Protein AF-A0A915KHL0-F1 (afdb_monomer)

Solvent-accessible surface area (backbone atoms only — not comparable to full-atom values): 5608 Å² total; per-residue (Å²): 132,88,74,63,88,82,61,94,74,82,87,71,82,91,56,61,54,31,53,67,53,43,53,47,39,39,74,76,74,50,72,82,80,70,43,81,45,86,89,71,55,69,70,58,52,50,55,49,39,47,51,42,23,72,75,71,64,45,81,72,39,37,72,71,50,46,54,51,51,52,52,47,36,62,74,37,27,48,58,33,54,58,57,34,43,78,68,74,29,56,46,113

Sequence (92 aa):
MVKSKDAKGFLIDGYPRDVVQGQKFEAEIWECSLVVYFDVSDATMTKRLLGRAITSGRIDDNEETIKKRLVTFHSQTKPVVDYYDQKKKLVT

InterPro domains:
  IPR000850 Adenylate kinase/UMP-CMP kinase [PR00094] (10-26)
  IPR000850 Adenylate kinase/UMP-CMP kinase [PR00094] (58-73)
  IPR000850 Adenylate kinase/UMP-CMP kinase [PR00094] (75-89)
  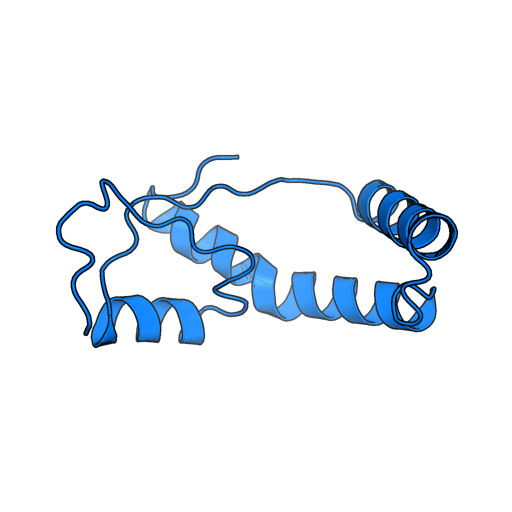IPR000850 Adenylate kinase/UMP-CMP kinase [PTHR23359] (6-89)
  IPR000850 Adenylate kinase/UMP-CMP kinase [cd01428] (1-92)
  IPR027417 P-loop containing nucleoside triphosphate hydrolase [G3DSA:3.40.50.300] (1-92)
  IPR027417 P-loop containing nucleoside triphosphate hydrolase [SSF52540] (6-89)
  IPR033690 Adenylate kinase, conserved site [PS00113] (10-21)

Structure (mmCIF, N/CA/C/O backbone):
data_AF-A0A915KHL0-F1
#
_entry.id   AF-A0A915KHL0-F1
#
loop_
_atom_site.group_PDB
_atom_site.id
_atom_site.type_symbol
_atom_site.label_atom_id
_atom_site.label_alt_id
_atom_site.label_comp_id
_atom_site.label_asym_id
_atom_site.label_entity_id
_atom_site.label_seq_id
_atom_site.pdbx_PDB_ins_code
_atom_site.Cartn_x
_atom_site.Cartn_y
_atom_site.Cartn_z
_atom_site.occupancy
_atom_site.B_iso_or_equiv
_atom_site.auth_seq_id
_atom_site.auth_comp_id
_atom_site.auth_asym_id
_atom_site.auth_atom_id
_atom_site.pdbx_PDB_model_num
ATOM 1 N N . MET A 1 1 ? -19.656 13.702 7.355 1.00 54.19 1 MET A N 1
ATOM 2 C CA . MET A 1 1 ? -19.454 12.380 6.722 1.00 54.19 1 MET A CA 1
ATOM 3 C C . MET A 1 1 ? -20.786 11.900 6.164 1.00 54.19 1 MET A C 1
ATOM 5 O O . MET A 1 1 ? -21.725 11.738 6.937 1.00 54.19 1 MET A O 1
ATOM 9 N N . VAL A 1 2 ? -20.916 11.763 4.841 1.00 52.03 2 VAL A N 1
ATOM 10 C CA . VAL A 1 2 ? -22.138 11.212 4.232 1.00 52.03 2 VAL A CA 1
ATOM 11 C C . VAL A 1 2 ? -22.178 9.728 4.580 1.00 52.03 2 VAL A C 1
ATOM 13 O O . VAL A 1 2 ? -21.371 8.949 4.083 1.00 52.03 2 VAL A O 1
ATOM 16 N N . LYS A 1 3 ? -23.077 9.337 5.485 1.00 59.50 3 LYS A N 1
ATOM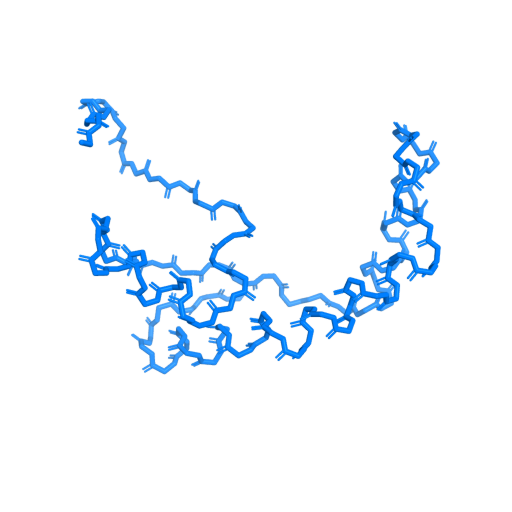 17 C CA . LYS A 1 3 ? -23.351 7.921 5.733 1.00 59.50 3 LYS A CA 1
ATOM 18 C C . LYS A 1 3 ? -24.087 7.388 4.508 1.00 59.50 3 LYS A C 1
ATOM 20 O O . LYS A 1 3 ? -25.222 7.794 4.262 1.00 59.50 3 LYS A O 1
ATOM 25 N N . SER A 1 4 ? -23.454 6.501 3.745 1.00 78.19 4 SER A N 1
ATOM 26 C CA . SER A 1 4 ? -24.190 5.674 2.789 1.00 78.19 4 SER A CA 1
ATOM 27 C C . SER A 1 4 ? -25.064 4.729 3.609 1.00 78.19 4 SER A C 1
ATOM 29 O O . SER A 1 4 ? -24.543 3.813 4.243 1.00 78.19 4 SER A O 1
ATOM 31 N N . LYS A 1 5 ? -26.368 5.022 3.698 1.00 77.94 5 LYS A N 1
ATOM 32 C CA . LYS A 1 5 ? -27.296 4.324 4.606 1.00 77.94 5 LYS A CA 1
ATOM 33 C C . LYS A 1 5 ? -27.400 2.821 4.319 1.00 77.94 5 LYS A C 1
ATOM 35 O O . LYS A 1 5 ? -27.718 2.072 5.235 1.00 77.94 5 LYS A O 1
ATOM 40 N N . ASP A 1 6 ? -27.057 2.406 3.102 1.00 90.19 6 ASP A N 1
ATOM 41 C CA . ASP A 1 6 ? -27.215 1.029 2.624 1.00 90.19 6 ASP A CA 1
ATOM 42 C C . ASP A 1 6 ? -25.877 0.304 2.391 1.00 90.19 6 ASP A C 1
ATOM 44 O O . ASP A 1 6 ? -25.855 -0.871 2.013 1.00 90.19 6 ASP A O 1
ATOM 48 N N . ALA A 1 7 ? -24.737 0.976 2.600 1.00 89.12 7 ALA A N 1
ATOM 49 C CA . ALA A 1 7 ? -23.434 0.346 2.418 1.00 89.12 7 ALA A CA 1
ATOM 50 C C . ALA A 1 7 ? -23.143 -0.649 3.550 1.00 89.12 7 ALA A C 1
ATOM 52 O O . ALA A 1 7 ? -23.144 -0.296 4.727 1.00 89.12 7 ALA A O 1
ATOM 53 N N . LYS A 1 8 ? -22.820 -1.893 3.180 1.00 91.12 8 LYS A N 1
ATOM 54 C CA . LYS A 1 8 ? -22.417 -2.952 4.125 1.00 91.12 8 LYS A CA 1
ATOM 55 C C . LYS A 1 8 ? -20.955 -2.843 4.579 1.00 91.12 8 LYS A C 1
ATOM 57 O O . LYS A 1 8 ? -20.549 -3.544 5.497 1.00 91.12 8 LYS A O 1
ATOM 62 N N . GLY A 1 9 ? -20.167 -1.998 3.920 1.00 91.56 9 GLY A N 1
ATOM 63 C CA . GLY A 1 9 ? -18.746 -1.794 4.176 1.00 91.56 9 GLY A CA 1
ATOM 64 C C . GLY A 1 9 ? -18.118 -0.908 3.104 1.00 91.56 9 GLY A C 1
ATOM 65 O O . GLY A 1 9 ? -18.777 -0.544 2.127 1.00 91.56 9 GLY A O 1
ATOM 66 N N . PHE A 1 10 ? -16.843 -0.572 3.288 1.00 93.25 10 PHE A N 1
ATOM 67 C CA . PHE A 1 10 ? -16.070 0.242 2.355 1.00 93.25 10 PHE A CA 1
ATOM 68 C C . PHE A 1 10 ? -14.777 -0.481 1.991 1.00 93.25 10 PHE A C 1
ATOM 70 O O . PHE A 1 10 ? -14.062 -0.949 2.874 1.00 93.25 10 PHE A O 1
ATOM 77 N N . LEU A 1 11 ? -14.480 -0.547 0.693 1.00 95.25 11 LEU A N 1
ATOM 78 C CA . LEU A 1 11 ? -13.169 -0.937 0.191 1.00 95.25 11 LEU A CA 1
ATOM 79 C C . LEU A 1 11 ? -12.410 0.336 -0.165 1.00 95.25 11 LEU A C 1
ATOM 81 O O . LEU A 1 11 ? -12.841 1.092 -1.036 1.00 95.25 11 LEU A O 1
ATOM 85 N N . ILE A 1 12 ? -11.299 0.571 0.522 1.00 96.00 12 ILE A N 1
ATOM 86 C CA . ILE A 1 12 ? -10.418 1.699 0.247 1.00 96.00 12 ILE A CA 1
ATOM 87 C C . ILE A 1 12 ? -9.224 1.162 -0.543 1.00 96.00 12 ILE A C 1
ATOM 89 O O . ILE A 1 12 ? -8.373 0.472 0.007 1.00 96.00 12 ILE A O 1
ATOM 93 N N . ASP A 1 13 ? -9.198 1.434 -1.847 1.00 96.44 13 ASP A N 1
ATOM 94 C CA . ASP A 1 13 ? -8.159 0.935 -2.752 1.00 96.44 13 ASP A CA 1
ATOM 95 C C . ASP A 1 13 ? -6.984 1.922 -2.862 1.00 96.44 13 ASP A C 1
ATOM 97 O O . ASP A 1 13 ? -7.169 3.127 -3.049 1.00 96.44 13 ASP A O 1
ATOM 101 N N . GLY A 1 14 ? -5.758 1.407 -2.754 1.00 94.75 14 GLY A N 1
ATOM 102 C CA . GLY A 1 14 ? -4.525 2.177 -2.936 1.00 94.75 14 GLY A CA 1
ATOM 103 C C . GLY A 1 14 ? -4.207 3.205 -1.841 1.00 94.75 14 GLY A C 1
ATOM 104 O O . GLY A 1 14 ? -3.380 4.095 -2.082 1.00 94.75 14 GLY A O 1
ATOM 105 N N . TYR A 1 15 ? -4.846 3.093 -0.672 1.00 96.50 15 TYR A N 1
ATOM 106 C CA . TYR A 1 15 ? -4.643 3.933 0.509 1.00 96.50 15 TYR A CA 1
ATOM 107 C C . TYR A 1 15 ? -4.694 3.073 1.787 1.00 96.50 15 TYR A C 1
ATOM 109 O O . TYR A 1 15 ? -5.510 2.153 1.850 1.00 96.50 15 TYR A O 1
ATOM 117 N N . PRO A 1 16 ? -3.894 3.377 2.824 1.00 97.25 16 PRO A N 1
ATOM 118 C CA . PRO A 1 16 ? -2.918 4.468 2.902 1.00 97.25 16 PRO A CA 1
ATOM 119 C C . PRO A 1 16 ? -1.601 4.151 2.178 1.00 97.25 16 PRO A C 1
ATOM 121 O O . PRO A 1 16 ? -1.239 2.991 1.997 1.00 97.25 16 PRO A O 1
ATOM 124 N N . ARG A 1 17 ? -0.879 5.197 1.748 1.00 97.25 17 ARG A N 1
ATOM 125 C CA . ARG A 1 17 ? 0.434 5.066 1.077 1.00 97.25 17 ARG A CA 1
ATOM 126 C C . ARG A 1 17 ? 1.632 5.318 1.986 1.00 97.25 17 ARG A C 1
ATOM 128 O O . ARG A 1 17 ? 2.757 5.061 1.567 1.00 97.25 17 ARG A O 1
ATOM 135 N N . ASP A 1 18 ? 1.379 5.789 3.199 1.00 97.81 18 ASP A N 1
ATOM 136 C CA . ASP A 1 18 ? 2.346 5.925 4.281 1.00 97.81 18 ASP A CA 1
ATOM 137 C C . ASP A 1 18 ? 1.640 5.733 5.637 1.00 97.81 18 ASP A C 1
ATOM 139 O O . ASP A 1 18 ? 0.409 5.749 5.730 1.00 97.81 18 ASP A O 1
ATOM 143 N N . VAL A 1 19 ? 2.411 5.519 6.703 1.00 97.81 19 VAL A N 1
ATOM 144 C CA . VAL A 1 19 ? 1.859 5.216 8.037 1.00 97.81 19 VAL A CA 1
ATOM 145 C C . VAL A 1 19 ? 1.074 6.397 8.620 1.00 97.81 19 VAL A C 1
ATOM 147 O O . VAL A 1 19 ? 0.062 6.192 9.291 1.00 97.81 19 VAL A O 1
ATOM 150 N N . VAL A 1 20 ? 1.494 7.635 8.342 1.00 98.00 20 VAL A N 1
ATOM 151 C CA . VAL A 1 20 ? 0.849 8.846 8.873 1.00 98.00 20 VAL A CA 1
ATOM 152 C C . VAL A 1 20 ? -0.545 9.013 8.273 1.00 98.00 20 VAL A C 1
ATOM 154 O O . VAL A 1 20 ? -1.481 9.373 8.983 1.00 98.00 20 VAL A O 1
ATOM 157 N N . GLN A 1 21 ? -0.712 8.701 6.988 1.00 97.75 21 GLN A N 1
ATOM 158 C CA . GLN A 1 21 ? -2.016 8.640 6.332 1.00 97.75 21 GLN A CA 1
ATOM 159 C C . GLN A 1 21 ? -2.948 7.644 7.031 1.00 97.75 21 GLN A C 1
ATOM 161 O O . GLN A 1 21 ? -4.076 8.002 7.360 1.00 97.75 21 GLN A O 1
ATOM 166 N N . GLY A 1 22 ? -2.468 6.430 7.324 1.00 97.31 22 GLY A N 1
ATOM 167 C CA . GLY A 1 22 ? -3.259 5.419 8.034 1.00 97.31 22 GLY A CA 1
ATOM 168 C C . GLY A 1 22 ? -3.687 5.876 9.430 1.00 97.31 22 GLY A C 1
ATOM 169 O O . GLY A 1 22 ? -4.859 5.777 9.787 1.00 97.31 22 GLY A O 1
ATOM 170 N N . GLN A 1 23 ? -2.762 6.463 10.191 1.00 97.69 23 GLN A N 1
ATOM 171 C CA . GLN A 1 23 ? -3.045 7.014 11.520 1.00 97.69 23 GLN A CA 1
ATOM 172 C C . GLN A 1 23 ? -4.097 8.130 11.478 1.00 97.69 23 GLN A C 1
ATOM 174 O O . GLN A 1 23 ? -5.023 8.131 12.287 1.00 97.69 23 GLN A O 1
ATOM 179 N N . LYS A 1 24 ? -3.987 9.060 10.521 1.00 97.88 24 LYS A N 1
ATOM 180 C CA . LYS A 1 24 ? -4.963 10.147 10.348 1.00 97.88 24 LYS A CA 1
ATOM 181 C C . LYS A 1 24 ? -6.335 9.627 9.943 1.00 97.88 24 LYS A C 1
ATOM 183 O O . LYS A 1 24 ? -7.335 10.074 10.492 1.00 97.88 24 LYS A O 1
ATOM 188 N N . PHE A 1 25 ? -6.390 8.661 9.028 1.00 96.44 25 PHE A N 1
ATOM 189 C CA . PHE A 1 25 ? -7.647 8.040 8.620 1.00 96.44 25 PHE A CA 1
ATOM 190 C C . PHE A 1 25 ? -8.371 7.397 9.806 1.00 96.44 25 PHE A C 1
ATOM 192 O O . PHE A 1 25 ? -9.568 7.613 9.981 1.00 96.44 25 PHE A O 1
ATOM 199 N N . GLU A 1 26 ? -7.651 6.655 10.651 1.00 96.00 26 GLU A N 1
ATOM 200 C CA . GLU A 1 26 ? -8.249 6.044 1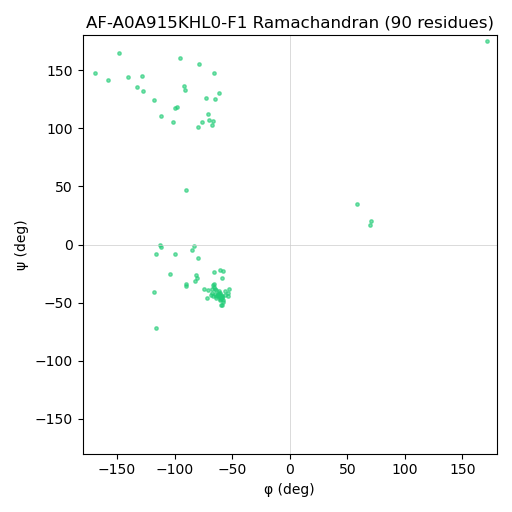1.843 1.00 96.00 26 GLU A CA 1
ATOM 201 C C . GLU A 1 26 ? -8.705 7.079 12.878 1.00 96.00 26 GLU A C 1
ATOM 203 O O . GLU A 1 26 ? -9.731 6.874 13.521 1.00 96.00 26 GLU A O 1
ATOM 208 N N . ALA A 1 27 ? -7.982 8.194 13.017 1.00 97.19 27 ALA A N 1
ATOM 209 C CA . ALA A 1 27 ? -8.323 9.257 13.960 1.00 97.19 27 ALA A CA 1
ATOM 210 C C . ALA A 1 27 ? -9.514 10.121 13.508 1.00 97.19 27 ALA A C 1
ATOM 212 O O . ALA A 1 27 ? -10.319 10.543 14.336 1.00 97.19 27 ALA A O 1
ATOM 213 N N . GLU A 1 28 ? -9.616 10.414 12.210 1.00 96.00 28 GLU A N 1
ATOM 214 C CA . GLU A 1 28 ? -10.561 11.405 11.675 1.00 96.00 28 GLU A CA 1
ATOM 215 C C . GLU A 1 28 ? -11.779 10.780 10.984 1.00 96.00 28 GLU A C 1
ATOM 217 O O . GLU A 1 28 ? -12.831 11.418 10.896 1.00 96.00 28 GLU A O 1
ATOM 222 N N . ILE A 1 29 ? -11.647 9.554 10.469 1.00 92.62 29 ILE A N 1
ATOM 223 C CA . ILE A 1 29 ? -12.672 8.906 9.644 1.00 92.62 29 ILE A CA 1
ATOM 224 C C . ILE A 1 29 ? -13.217 7.665 10.342 1.00 92.62 29 ILE A C 1
ATOM 226 O O . ILE A 1 29 ? -14.377 7.664 10.762 1.00 92.62 29 ILE A O 1
ATOM 230 N N . TRP A 1 30 ? -12.425 6.591 10.415 1.00 93.19 30 TRP A N 1
ATOM 231 C CA . TRP A 1 30 ? -12.864 5.321 10.994 1.00 93.19 30 TRP A CA 1
ATOM 232 C C . TRP A 1 30 ? -11.703 4.348 11.209 1.00 93.19 30 TRP A C 1
ATOM 234 O O . TRP A 1 30 ? -10.780 4.279 10.398 1.00 93.19 30 TRP A O 1
ATOM 244 N N . GLU A 1 31 ? -11.788 3.522 12.251 1.00 94.31 31 GLU A N 1
ATOM 245 C CA . GLU A 1 31 ? -10.802 2.475 12.513 1.00 94.31 31 GLU A CA 1
ATOM 246 C C . GLU A 1 31 ? -10.802 1.403 11.406 1.00 94.31 31 GLU A C 1
ATOM 248 O O . GLU A 1 31 ? -11.821 0.769 11.126 1.00 94.31 31 GLU A O 1
ATOM 253 N N . CYS A 1 32 ? -9.645 1.144 10.793 1.00 95.25 32 CYS A N 1
ATOM 254 C CA . CYS A 1 32 ? -9.509 0.090 9.789 1.00 95.25 32 CYS A CA 1
ATOM 255 C C . CYS A 1 32 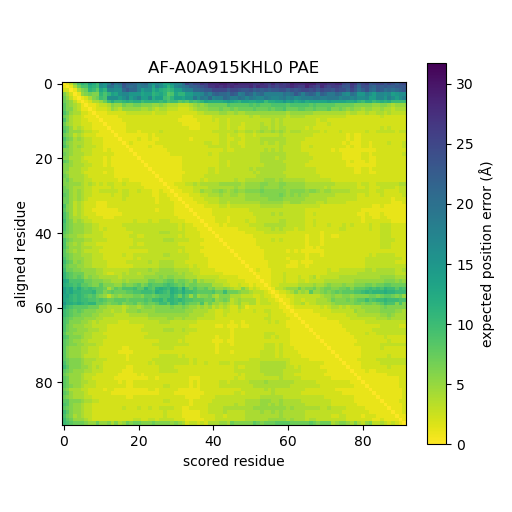? -9.818 -1.288 10.400 1.00 95.25 32 CYS A C 1
ATOM 257 O O . CYS A 1 32 ? -9.268 -1.639 11.444 1.00 95.25 32 CYS A O 1
ATOM 259 N N . SER A 1 33 ? -10.680 -2.080 9.756 1.00 96.56 33 SER A N 1
ATOM 260 C CA . SER A 1 33 ? -11.022 -3.433 10.222 1.00 96.56 33 SER A CA 1
ATOM 261 C C . SER A 1 33 ? -10.103 -4.518 9.655 1.00 96.56 33 SER A C 1
ATOM 263 O O . SER A 1 33 ? -9.834 -5.499 10.341 1.00 96.56 33 SER A O 1
ATOM 265 N N . LEU A 1 34 ? -9.639 -4.354 8.413 1.00 97.12 34 LEU A N 1
ATOM 266 C CA . LEU A 1 34 ? -8.846 -5.340 7.678 1.00 97.12 34 LEU A CA 1
ATOM 267 C C . LEU A 1 34 ? -8.051 -4.647 6.563 1.00 97.12 34 LEU A C 1
ATOM 269 O O . LEU A 1 34 ? -8.583 -3.774 5.877 1.00 97.12 34 LEU A O 1
ATOM 273 N N . VAL A 1 35 ? -6.817 -5.093 6.344 1.00 97.75 35 VAL A N 1
ATOM 274 C CA . VAL A 1 35 ? -5.968 -4.731 5.208 1.00 97.75 35 VAL A CA 1
ATOM 275 C C . VAL A 1 35 ? -5.662 -5.993 4.414 1.00 97.75 35 VAL A C 1
ATOM 277 O O . VAL A 1 35 ? -5.137 -6.956 4.964 1.00 97.75 35 VAL A O 1
ATOM 280 N N . VAL A 1 36 ? -5.976 -5.974 3.119 1.00 98.00 36 VAL A N 1
ATOM 281 C CA . VAL A 1 36 ? -5.602 -7.035 2.178 1.00 98.00 36 VAL A CA 1
ATOM 282 C C . VAL A 1 36 ? -4.345 -6.594 1.437 1.00 98.00 36 VAL A C 1
ATOM 284 O O . VAL A 1 36 ? -4.364 -5.577 0.742 1.00 98.00 36 VAL A O 1
ATOM 287 N N . TYR A 1 37 ? -3.256 -7.339 1.592 1.00 96.88 37 TYR A N 1
ATOM 288 C CA . TYR A 1 37 ? -1.965 -7.039 0.992 1.00 96.88 37 TYR A CA 1
ATOM 289 C C . TYR A 1 37 ? -1.601 -8.061 -0.077 1.00 96.88 37 TYR A C 1
ATOM 291 O O . TYR A 1 37 ? -1.255 -9.194 0.210 1.00 96.88 37 TYR A O 1
ATOM 299 N N . PHE A 1 38 ? -1.601 -7.634 -1.334 1.00 96.50 38 PHE A N 1
ATOM 300 C CA . PHE A 1 38 ? -1.111 -8.481 -2.414 1.00 96.50 38 PHE A CA 1
ATOM 301 C C . PHE A 1 38 ? 0.419 -8.451 -2.462 1.00 96.50 38 PHE A C 1
ATOM 303 O O . PHE A 1 38 ? 1.005 -7.511 -3.007 1.00 96.50 38 PHE A O 1
ATOM 310 N N . ASP A 1 39 ? 1.062 -9.489 -1.926 1.00 94.50 39 ASP A N 1
ATOM 311 C CA . ASP A 1 39 ? 2.510 -9.655 -2.039 1.00 94.50 39 ASP A CA 1
ATOM 312 C C . ASP A 1 39 ? 2.888 -10.153 -3.442 1.00 94.50 39 ASP A C 1
ATOM 314 O O . ASP A 1 39 ? 2.641 -11.296 -3.833 1.00 94.50 39 ASP A O 1
ATOM 318 N N . VAL A 1 40 ? 3.439 -9.247 -4.246 1.00 96.25 40 VAL A N 1
ATOM 319 C CA . VAL A 1 40 ? 3.782 -9.483 -5.647 1.00 96.25 40 VAL A CA 1
ATOM 320 C C . VAL A 1 40 ? 5.189 -8.963 -5.889 1.00 96.25 40 VAL A C 1
ATOM 322 O O . VAL A 1 40 ? 5.521 -7.849 -5.501 1.00 96.25 40 VAL A O 1
ATOM 325 N N . SER A 1 41 ? 6.012 -9.744 -6.590 1.00 97.44 41 SER A N 1
ATOM 326 C CA . SER A 1 41 ? 7.384 -9.339 -6.892 1.00 97.44 41 SER A CA 1
ATOM 327 C C . SER A 1 41 ? 7.458 -8.124 -7.823 1.00 97.44 41 SER A C 1
ATOM 329 O O . SER A 1 41 ? 6.664 -7.987 -8.761 1.00 97.44 41 SER A O 1
ATOM 331 N N . ASP A 1 42 ? 8.490 -7.297 -7.642 1.00 97.44 42 ASP A N 1
ATOM 332 C CA . ASP A 1 42 ? 8.791 -6.136 -8.493 1.00 97.44 42 ASP A CA 1
ATOM 333 C C . ASP A 1 42 ? 8.870 -6.492 -9.980 1.00 97.44 42 ASP A C 1
ATOM 335 O O . ASP A 1 42 ? 8.374 -5.749 -10.830 1.00 97.44 42 ASP A O 1
ATOM 339 N N . ALA A 1 43 ? 9.433 -7.659 -10.307 1.00 97.62 43 ALA A N 1
ATOM 340 C CA . ALA A 1 43 ? 9.502 -8.157 -11.678 1.00 97.62 43 ALA A CA 1
ATOM 341 C C . ALA A 1 43 ? 8.101 -8.390 -12.270 1.00 97.62 43 ALA A C 1
ATOM 343 O O . ALA A 1 43 ? 7.820 -7.997 -13.405 1.00 97.62 43 ALA A O 1
ATOM 344 N N . THR A 1 44 ?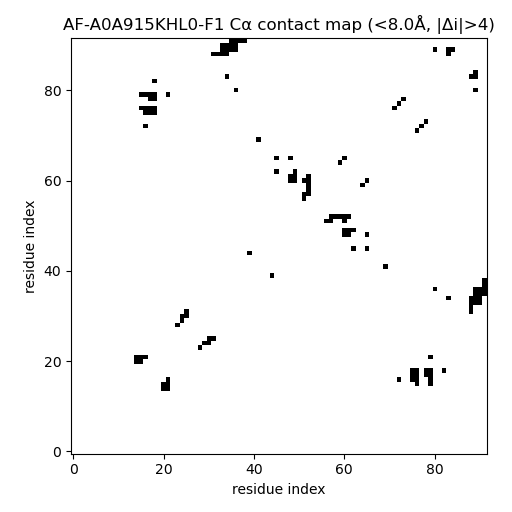 7.195 -8.981 -11.486 1.00 98.06 44 THR A N 1
ATOM 345 C CA . THR A 1 44 ? 5.809 -9.222 -11.907 1.00 98.06 44 THR A CA 1
ATOM 346 C C . THR A 1 44 ? 5.037 -7.912 -12.038 1.00 98.06 44 THR A C 1
ATOM 348 O O . THR A 1 44 ? 4.329 -7.721 -13.029 1.00 98.06 44 THR A O 1
ATOM 351 N N . MET A 1 45 ? 5.190 -6.991 -11.081 1.00 97.06 45 MET A N 1
ATOM 352 C CA . MET A 1 45 ? 4.562 -5.669 -11.139 1.00 97.06 45 MET A CA 1
ATOM 353 C C . MET A 1 45 ? 5.0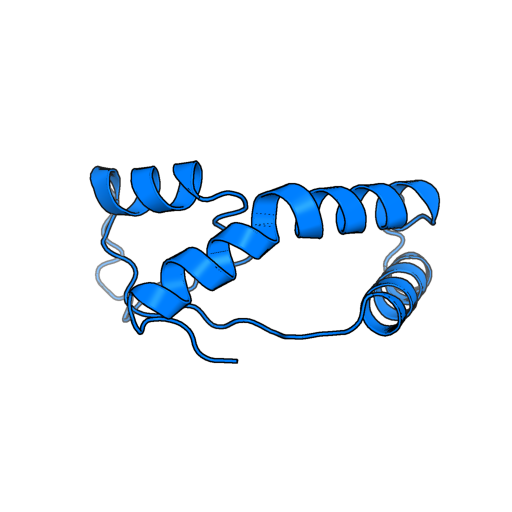38 -4.879 -12.361 1.00 97.06 45 MET A C 1
ATOM 355 O O . MET A 1 45 ? 4.212 -4.387 -13.125 1.00 97.06 45 MET A O 1
ATOM 359 N N . THR A 1 46 ? 6.349 -4.839 -12.607 1.00 96.88 46 THR A N 1
ATOM 360 C CA . THR A 1 46 ? 6.948 -4.159 -13.766 1.00 96.88 46 THR A CA 1
ATOM 361 C C . THR A 1 46 ? 6.405 -4.718 -15.075 1.00 96.88 46 THR A C 1
ATOM 363 O O . THR A 1 46 ? 5.901 -3.963 -15.905 1.00 96.88 46 THR A O 1
ATOM 366 N N . LYS A 1 47 ? 6.410 -6.050 -15.234 1.00 97.25 47 LYS A N 1
ATOM 367 C CA . LYS A 1 47 ? 5.861 -6.714 -16.424 1.00 97.25 47 LYS A CA 1
ATOM 368 C C . LYS A 1 47 ? 4.394 -6.342 -16.661 1.00 97.25 47 LYS A C 1
ATOM 370 O O . LYS A 1 47 ? 4.005 -6.073 -17.795 1.00 97.25 47 LYS A O 1
ATOM 375 N N . ARG A 1 48 ? 3.573 -6.321 -15.604 1.00 96.44 48 ARG A N 1
ATOM 376 C CA . ARG A 1 48 ? 2.146 -5.967 -15.698 1.00 96.44 48 ARG A CA 1
ATOM 377 C C . ARG A 1 48 ? 1.936 -4.501 -16.069 1.00 96.44 48 ARG A C 1
ATOM 379 O O . ARG A 1 48 ? 1.069 -4.219 -16.889 1.00 96.44 48 ARG A O 1
ATOM 386 N N . LEU A 1 49 ? 2.715 -3.585 -15.495 1.00 95.94 49 LEU A N 1
ATOM 387 C CA . LEU A 1 49 ? 2.613 -2.152 -15.785 1.00 95.94 49 LEU A CA 1
ATOM 388 C C . LEU A 1 49 ? 3.028 -1.846 -17.229 1.00 95.94 49 LEU A C 1
ATOM 390 O O . LEU A 1 49 ? 2.281 -1.176 -17.932 1.00 95.94 49 LEU A O 1
ATOM 394 N N . LEU A 1 50 ? 4.127 -2.432 -17.712 1.00 95.31 50 LEU A N 1
ATOM 395 C CA . LEU A 1 50 ? 4.536 -2.313 -19.117 1.00 95.31 50 LEU A CA 1
ATOM 396 C C . LEU A 1 50 ? 3.483 -2.893 -20.073 1.00 95.31 50 LEU A C 1
ATOM 398 O O . LEU A 1 50 ? 3.156 -2.280 -21.086 1.00 95.31 50 LEU A O 1
ATOM 402 N N . GLY A 1 51 ? 2.893 -4.044 -19.731 1.00 95.50 51 GLY A N 1
ATOM 403 C CA . GLY A 1 51 ? 1.773 -4.603 -20.492 1.00 95.50 51 GLY A CA 1
ATOM 404 C C . GLY A 1 51 ? 0.566 -3.661 -20.526 1.00 95.50 51 GLY A C 1
ATOM 405 O O . GLY A 1 51 ? -0.030 -3.456 -21.582 1.00 95.50 51 GLY A O 1
ATOM 406 N N . ARG A 1 52 ? 0.245 -3.025 -19.392 1.00 95.44 52 ARG A N 1
ATOM 407 C CA . ARG A 1 52 ? -0.853 -2.058 -19.291 1.00 95.44 52 ARG A CA 1
ATOM 408 C C . ARG A 1 52 ? -0.613 -0.822 -20.157 1.00 95.44 52 ARG A C 1
ATOM 410 O O . ARG A 1 52 ? -1.559 -0.385 -20.807 1.00 95.44 52 ARG A O 1
ATOM 417 N N . ALA A 1 53 ? 0.621 -0.320 -20.227 1.00 93.25 53 ALA A N 1
ATOM 418 C CA . ALA A 1 53 ? 0.995 0.794 -21.102 1.00 93.25 53 ALA A CA 1
ATOM 419 C C . ALA A 1 53 ? 0.592 0.529 -22.564 1.00 93.25 53 ALA A C 1
ATOM 421 O O . ALA A 1 53 ? 0.027 1.401 -23.221 1.00 93.25 53 ALA A O 1
ATOM 422 N N . ILE A 1 54 ? 0.803 -0.707 -23.034 1.00 92.44 54 ILE A N 1
ATOM 423 C CA . ILE A 1 54 ? 0.457 -1.146 -24.393 1.00 92.44 54 ILE A CA 1
ATOM 424 C C . ILE A 1 54 ? -1.061 -1.280 -24.561 1.00 92.44 54 ILE A C 1
ATOM 426 O O . ILE A 1 54 ? -1.616 -0.820 -25.553 1.00 92.44 54 ILE A O 1
ATOM 430 N N . THR A 1 55 ? -1.748 -1.912 -23.605 1.00 94.06 55 THR A N 1
ATOM 431 C CA . THR A 1 55 ? -3.168 -2.266 -23.774 1.00 94.06 55 THR A CA 1
ATOM 432 C C . THR A 1 55 ? -4.141 -1.119 -23.512 1.00 94.06 55 THR A C 1
ATOM 434 O O . THR A 1 55 ? -5.240 -1.134 -24.055 1.00 94.06 55 THR A O 1
ATOM 437 N N . SER A 1 56 ? -3.789 -0.156 -22.651 1.00 92.00 56 SER A N 1
ATOM 438 C CA . SER A 1 56 ? -4.689 0.942 -22.257 1.00 92.00 56 SER A CA 1
ATOM 439 C C . SER A 1 56 ? -4.213 2.330 -22.679 1.00 92.00 56 SER A C 1
ATOM 441 O O . SER A 1 56 ? -4.954 3.295 -22.503 1.00 92.00 56 SER A O 1
ATOM 443 N N . GLY A 1 57 ? -2.988 2.455 -23.202 1.00 87.38 57 GLY A N 1
ATOM 444 C CA . GLY A 1 57 ? -2.404 3.746 -23.568 1.00 87.38 57 GLY A CA 1
ATOM 445 C C . GLY A 1 57 ? -2.041 4.631 -22.371 1.00 87.38 57 GLY A C 1
ATOM 446 O O . GLY A 1 57 ? -1.915 5.846 -22.523 1.00 87.38 57 GLY A O 1
ATOM 447 N N . ARG A 1 58 ? -1.882 4.062 -21.165 1.00 91.06 58 ARG A N 1
ATOM 448 C CA . ARG A 1 58 ? -1.410 4.819 -19.994 1.00 91.06 58 ARG A CA 1
ATOM 449 C C . ARG A 1 58 ? 0.040 5.270 -20.176 1.00 91.06 58 ARG A C 1
ATOM 451 O O . ARG A 1 58 ? 0.971 4.482 -20.047 1.00 91.06 58 ARG A O 1
ATOM 458 N N . ILE A 1 59 ? 0.214 6.565 -20.426 1.00 87.88 59 ILE A N 1
ATOM 459 C CA . ILE A 1 59 ? 1.510 7.200 -20.718 1.00 87.88 59 ILE A CA 1
ATOM 460 C C . ILE A 1 59 ? 2.495 7.182 -19.536 1.00 87.88 59 ILE A C 1
ATOM 462 O O . ILE A 1 59 ? 3.710 7.259 -19.719 1.00 87.88 59 ILE A O 1
ATOM 466 N N . ASP A 1 60 ? 1.977 7.081 -18.314 1.00 86.56 60 ASP A N 1
ATOM 467 C CA . ASP A 1 60 ? 2.742 7.069 -17.069 1.00 86.56 60 ASP A CA 1
ATOM 468 C C . ASP A 1 60 ? 3.261 5.673 -16.688 1.00 86.56 60 ASP A C 1
ATOM 470 O O . ASP A 1 60 ? 4.010 5.539 -15.725 1.00 86.56 60 ASP A O 1
ATOM 474 N N . ASP A 1 61 ? 2.909 4.626 -17.436 1.00 92.81 61 ASP A N 1
ATOM 475 C CA . ASP A 1 61 ? 3.438 3.271 -17.245 1.00 92.81 61 ASP A CA 1
ATOM 476 C C . ASP A 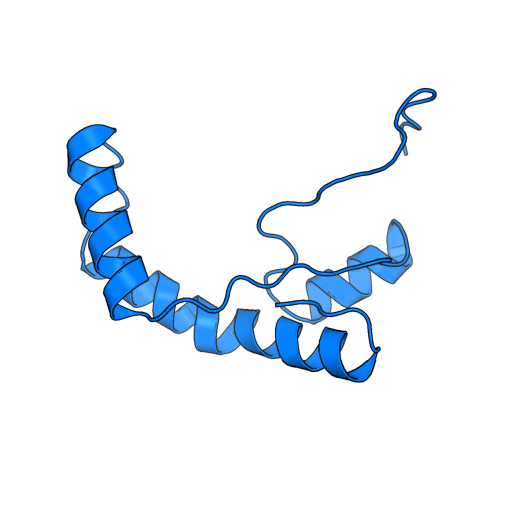1 61 ? 4.717 3.037 -18.084 1.00 92.81 61 ASP A C 1
ATOM 478 O O . ASP A 1 61 ? 4.876 2.023 -18.759 1.00 92.81 61 ASP A O 1
ATOM 482 N N . ASN A 1 62 ? 5.652 3.990 -18.033 1.00 92.69 62 ASN A N 1
ATOM 483 C CA . ASN A 1 62 ? 6.993 3.877 -18.623 1.00 92.69 62 ASN A CA 1
ATOM 484 C C . ASN A 1 62 ? 8.033 3.406 -17.588 1.00 92.69 62 ASN A C 1
ATOM 486 O O . ASN A 1 62 ? 7.823 3.542 -16.382 1.00 92.69 62 ASN A O 1
ATOM 490 N N . GLU A 1 63 ? 9.173 2.876 -18.047 1.00 94.00 63 GLU A N 1
ATOM 491 C CA . GLU A 1 63 ? 10.205 2.285 -17.175 1.00 94.00 63 GLU A CA 1
ATOM 492 C C . GLU A 1 63 ? 10.677 3.224 -16.058 1.00 94.00 63 GLU A C 1
ATOM 494 O O . GLU A 1 63 ? 10.777 2.816 -14.898 1.00 94.00 63 GLU A O 1
ATOM 499 N N . GLU A 1 64 ? 10.928 4.494 -16.384 1.00 95.88 64 GLU A N 1
ATOM 500 C CA . GLU A 1 64 ? 11.405 5.481 -15.416 1.00 95.88 64 GLU A CA 1
ATOM 501 C C . GLU A 1 64 ? 10.374 5.707 -14.301 1.00 95.88 64 GLU A C 1
ATOM 503 O O . GLU A 1 64 ? 10.706 5.714 -13.110 1.00 95.88 64 GLU A O 1
ATOM 508 N N . THR A 1 65 ? 9.103 5.841 -14.680 1.00 95.94 65 THR A N 1
ATOM 509 C CA . THR A 1 65 ? 8.004 6.070 -13.739 1.00 95.94 65 THR A CA 1
ATOM 510 C C . THR A 1 65 ? 7.712 4.825 -12.910 1.00 95.94 65 THR A C 1
ATOM 512 O O . THR A 1 65 ? 7.493 4.934 -11.702 1.00 95.94 65 THR A O 1
ATOM 515 N N . ILE A 1 66 ? 7.769 3.634 -13.511 1.00 96.50 66 ILE A N 1
ATOM 516 C CA . ILE A 1 66 ? 7.612 2.359 -12.801 1.00 96.50 66 ILE A CA 1
ATOM 517 C C . ILE A 1 66 ? 8.707 2.206 -11.743 1.00 96.50 66 ILE A C 1
ATOM 519 O O . ILE A 1 66 ? 8.402 1.926 -10.584 1.00 96.50 66 ILE A O 1
ATOM 523 N N . LYS A 1 67 ? 9.971 2.466 -12.097 1.00 96.69 67 LYS A N 1
ATOM 524 C CA . LYS A 1 67 ? 11.091 2.398 -11.152 1.00 96.69 67 LYS A CA 1
ATOM 525 C C . LYS A 1 67 ? 10.897 3.359 -9.979 1.00 96.69 67 LYS A C 1
ATOM 527 O O . LYS A 1 67 ? 11.054 2.957 -8.829 1.00 96.69 67 LYS A O 1
ATOM 532 N N . LYS A 1 68 ? 10.499 4.608 -10.252 1.00 97.19 68 LYS A N 1
ATOM 533 C CA . LYS A 1 68 ? 10.176 5.595 -9.207 1.00 97.19 68 LYS A CA 1
ATOM 534 C C . LYS A 1 68 ? 9.041 5.107 -8.302 1.00 97.19 68 LYS A C 1
ATOM 536 O O . LYS A 1 68 ? 9.168 5.182 -7.085 1.00 97.19 68 LYS A O 1
ATOM 541 N N . ARG A 1 69 ? 7.970 4.545 -8.876 1.00 96.00 69 ARG A N 1
ATOM 542 C CA . ARG A 1 69 ? 6.833 3.986 -8.123 1.00 96.00 69 ARG A CA 1
ATOM 543 C C . ARG A 1 69 ? 7.244 2.853 -7.193 1.00 96.00 69 ARG A C 1
ATOM 545 O O . ARG A 1 69 ? 6.811 2.856 -6.047 1.00 96.00 69 ARG A O 1
ATOM 552 N N . LEU A 1 70 ? 8.078 1.925 -7.660 1.00 97.25 70 LEU A N 1
ATOM 553 C CA . LEU A 1 70 ? 8.575 0.822 -6.834 1.00 97.25 70 LEU A CA 1
ATOM 554 C C . LEU A 1 70 ? 9.440 1.334 -5.678 1.00 97.25 70 LEU A C 1
ATOM 556 O O . LEU A 1 70 ? 9.234 0.936 -4.536 1.00 97.25 70 LEU A O 1
ATOM 560 N N . VAL A 1 71 ? 10.342 2.287 -5.938 1.00 97.56 71 VAL A N 1
ATOM 561 C CA . VAL A 1 71 ? 11.153 2.917 -4.881 1.00 97.56 71 VAL A CA 1
ATOM 562 C C . VAL A 1 71 ? 10.271 3.613 -3.841 1.00 97.56 71 VAL A C 1
ATOM 564 O O . VAL A 1 71 ? 10.469 3.427 -2.640 1.00 97.56 71 VAL A O 1
ATOM 567 N N . THR A 1 72 ? 9.275 4.391 -4.274 1.00 96.56 72 THR A N 1
ATOM 568 C CA . THR A 1 72 ? 8.318 5.035 -3.361 1.00 96.56 72 THR A CA 1
ATOM 569 C C . THR A 1 72 ? 7.513 4.004 -2.574 1.00 96.56 72 THR A C 1
ATOM 571 O O . THR A 1 72 ? 7.359 4.159 -1.366 1.00 96.56 72 THR A O 1
ATOM 574 N N . PHE A 1 73 ? 7.048 2.933 -3.219 1.00 95.81 73 PHE A N 1
ATOM 575 C CA . PHE A 1 73 ? 6.320 1.861 -2.549 1.00 95.81 73 PHE A CA 1
ATOM 576 C C . P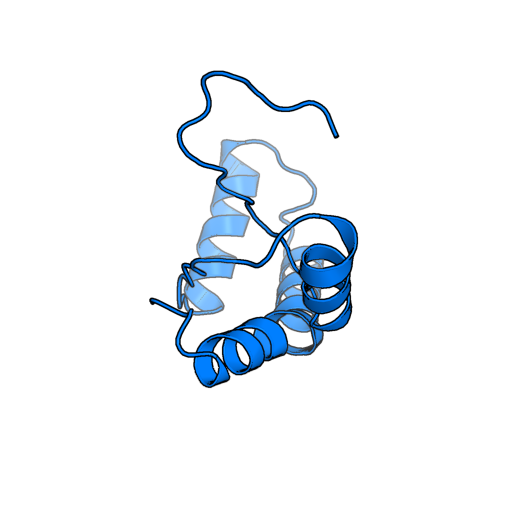HE A 1 73 ? 7.160 1.227 -1.434 1.00 95.81 73 PHE A C 1
ATOM 578 O O . PHE A 1 73 ? 6.712 1.189 -0.293 1.00 95.81 73 PHE A O 1
ATOM 585 N N . HIS A 1 74 ? 8.393 0.808 -1.721 1.00 96.50 74 HIS A N 1
ATOM 586 C CA . HIS A 1 74 ? 9.254 0.160 -0.725 1.00 96.50 74 HIS A CA 1
ATOM 587 C C . HIS A 1 74 ? 9.653 1.091 0.420 1.00 96.50 74 HIS A C 1
ATOM 589 O O . HIS A 1 74 ? 9.729 0.658 1.565 1.00 96.50 74 HIS A O 1
ATOM 595 N N . SER A 1 75 ? 9.885 2.372 0.131 1.00 97.06 75 SER A N 1
ATOM 596 C CA . SER A 1 75 ? 10.324 3.339 1.146 1.00 97.06 75 SER A CA 1
ATOM 597 C C . SER A 1 75 ? 9.191 3.914 1.998 1.00 97.06 75 SER A C 1
ATOM 599 O O . SER A 1 75 ? 9.426 4.241 3.158 1.00 97.06 75 SER A O 1
ATOM 601 N N . GLN A 1 76 ? 7.980 4.061 1.452 1.00 95.12 76 GLN A N 1
ATOM 602 C CA . GLN A 1 76 ? 6.879 4.764 2.129 1.00 95.12 76 GLN A CA 1
ATOM 603 C C . GLN A 1 76 ? 5.679 3.861 2.409 1.00 95.12 76 GLN A C 1
ATOM 605 O O . GLN A 1 76 ? 5.105 3.924 3.495 1.00 95.12 76 GLN A O 1
ATOM 610 N N . THR A 1 77 ? 5.318 2.995 1.461 1.00 94.69 77 THR A N 1
ATOM 611 C CA . THR A 1 77 ? 4.108 2.167 1.552 1.00 94.69 77 THR A CA 1
ATOM 612 C C . THR A 1 77 ? 4.361 0.819 2.219 1.00 94.69 77 THR A C 1
ATOM 614 O O . THR A 1 77 ? 3.520 0.375 2.988 1.00 94.69 77 THR A O 1
ATOM 617 N N . LYS A 1 78 ? 5.514 0.171 2.019 1.00 95.62 78 LYS A N 1
ATOM 618 C CA . LYS A 1 78 ? 5.831 -1.101 2.692 1.00 95.62 78 LYS A CA 1
ATOM 619 C C . LYS A 1 78 ? 5.752 -1.010 4.229 1.00 95.62 78 LYS A C 1
ATOM 621 O O . LYS A 1 78 ? 5.147 -1.910 4.803 1.00 95.62 78 LYS A O 1
ATOM 626 N N . PRO A 1 79 ? 6.198 0.077 4.897 1.00 97.88 79 PRO A N 1
ATOM 627 C CA . PRO A 1 79 ? 5.999 0.252 6.342 1.00 97.88 79 PRO A CA 1
ATOM 628 C C . PRO A 1 79 ? 4.532 0.228 6.809 1.00 9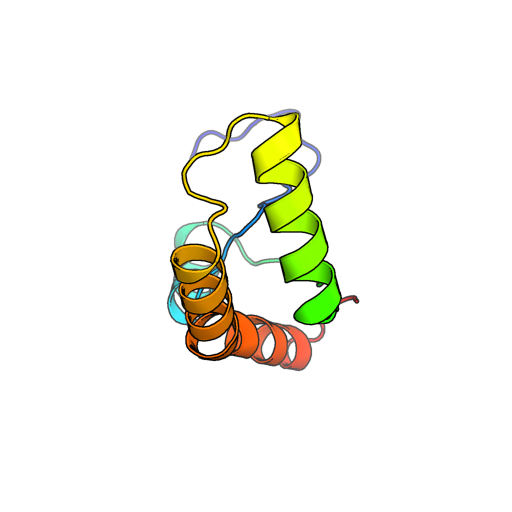7.88 79 PRO A C 1
ATOM 630 O O . PRO A 1 79 ? 4.262 -0.058 7.973 1.00 97.88 79 PRO A O 1
ATOM 633 N N . VAL A 1 80 ? 3.568 0.516 5.924 1.00 97.44 80 VAL A N 1
ATOM 634 C CA . VAL A 1 80 ? 2.131 0.383 6.226 1.00 97.44 80 VAL A CA 1
ATOM 635 C C . VAL A 1 80 ? 1.764 -1.080 6.474 1.00 97.44 80 VAL A C 1
ATOM 637 O O . VAL A 1 80 ? 0.971 -1.362 7.369 1.00 97.44 80 VAL A O 1
ATOM 640 N N . VAL A 1 81 ? 2.351 -2.005 5.708 1.00 96.00 81 VAL A N 1
ATOM 641 C CA . VAL A 1 81 ? 2.123 -3.449 5.855 1.00 96.00 81 VAL A CA 1
ATOM 642 C C . VAL A 1 81 ? 2.537 -3.887 7.257 1.00 96.00 81 VAL A C 1
ATOM 644 O O . VAL A 1 81 ? 1.713 -4.433 7.984 1.00 96.00 81 VAL A O 1
ATOM 647 N N . ASP A 1 82 ? 3.758 -3.541 7.674 1.00 96.06 82 ASP A N 1
ATOM 648 C CA . ASP A 1 82 ? 4.286 -3.889 8.999 1.00 96.06 82 ASP A CA 1
ATOM 649 C C . ASP A 1 82 ? 3.447 -3.266 10.129 1.00 96.06 82 ASP A C 1
ATOM 651 O O . ASP A 1 82 ? 3.149 -3.915 11.132 1.00 96.06 82 ASP A O 1
ATOM 655 N N . TYR A 1 83 ? 3.009 -2.014 9.955 1.00 97.69 83 TYR A N 1
ATOM 656 C CA . TYR A 1 83 ? 2.151 -1.319 10.918 1.00 97.69 83 TYR A CA 1
ATOM 657 C C . TYR A 1 83 ? 0.816 -2.044 11.153 1.00 97.69 83 TYR A C 1
ATOM 659 O O . TYR A 1 83 ? 0.368 -2.176 12.295 1.00 97.69 83 TYR A O 1
ATOM 667 N N . TYR A 1 84 ? 0.168 -2.519 10.087 1.00 97.75 84 TYR A N 1
ATOM 668 C CA . TYR A 1 84 ? -1.112 -3.224 10.184 1.00 97.75 84 TYR A CA 1
ATOM 669 C C . TYR A 1 84 ? -0.972 -4.704 10.561 1.00 97.75 84 TYR A C 1
ATOM 671 O O . TYR A 1 84 ? -1.882 -5.252 11.194 1.00 97.75 84 TYR A O 1
ATOM 679 N N . ASP A 1 85 ? 0.166 -5.326 10.255 1.00 97.06 85 ASP A N 1
ATOM 680 C CA . ASP A 1 85 ? 0.505 -6.677 10.708 1.00 97.06 85 ASP A CA 1
ATOM 681 C C . ASP A 1 85 ? 0.646 -6.739 12.234 1.00 97.06 85 ASP A C 1
ATOM 683 O O . ASP A 1 85 ? 0.001 -7.551 12.897 1.00 97.06 85 ASP A O 1
ATOM 687 N N . GLN A 1 86 ? 1.364 -5.778 12.828 1.00 97.12 86 GLN A N 1
ATOM 688 C CA . GLN A 1 86 ? 1.499 -5.659 14.287 1.00 97.12 86 GLN A CA 1
ATOM 689 C C . GLN A 1 86 ? 0.149 -5.485 15.003 1.00 97.12 86 GLN A C 1
ATOM 691 O O . GLN A 1 86 ? -0.017 -5.911 16.148 1.00 97.12 86 GLN A O 1
ATOM 696 N N . LYS A 1 87 ? -0.841 -4.894 14.323 1.00 96.62 87 LYS A N 1
ATOM 697 C CA . LYS A 1 87 ? -2.221 -4.755 14.814 1.00 96.62 87 LYS A CA 1
ATOM 698 C C . LYS A 1 87 ? -3.090 -5.998 14.586 1.00 96.62 87 LYS A C 1
ATOM 700 O O . LYS A 1 87 ? -4.254 -5.980 14.983 1.00 96.62 87 LYS A O 1
ATOM 705 N N . LYS A 1 88 ? -2.564 -7.059 13.961 1.00 97.81 88 LYS A N 1
ATOM 706 C CA . LYS A 1 88 ? -3.293 -8.277 13.558 1.00 97.81 88 LYS A CA 1
ATOM 707 C C . LYS A 1 88 ? -4.464 -7.998 12.610 1.00 97.81 88 LYS A C 1
ATOM 709 O O . LYS A 1 88 ? -5.507 -8.641 12.695 1.00 97.81 88 LYS A O 1
ATOM 714 N N . LYS A 1 89 ? -4.299 -7.007 11.731 1.00 97.31 89 LYS A N 1
ATOM 715 C CA . LYS A 1 89 ? -5.314 -6.587 10.750 1.00 97.31 89 LYS A CA 1
ATOM 716 C C . LYS A 1 89 ? -4.912 -6.885 9.309 1.00 97.31 89 LYS A C 1
ATOM 718 O O . LYS A 1 89 ? -5.671 -6.560 8.404 1.00 97.31 89 LYS A O 1
ATOM 723 N N . LEU A 1 90 ? -3.736 -7.462 9.088 1.00 97.69 90 LEU A N 1
ATOM 724 C CA . LEU A 1 90 ? -3.218 -7.774 7.763 1.00 97.69 90 LEU A CA 1
ATOM 725 C C . LEU A 1 90 ? -3.600 -9.199 7.341 1.00 97.69 90 LEU A C 1
ATOM 727 O O . LEU A 1 90 ? -3.466 -10.139 8.122 1.00 97.69 90 LEU A O 1
ATOM 731 N N . VAL A 1 91 ? -4.026 -9.353 6.090 1.00 97.31 91 VAL A N 1
ATOM 732 C CA . VAL A 1 91 ? -4.100 -10.636 5.380 1.00 97.31 91 VAL A CA 1
ATOM 733 C C . VAL A 1 91 ? -3.386 -10.501 4.039 1.00 97.31 91 VAL A C 1
ATOM 735 O O . VAL A 1 91 ? -3.444 -9.432 3.429 1.00 97.31 91 VAL A O 1
ATOM 738 N N . THR A 1 92 ? -2.729 -11.570 3.592 1.00 92.44 92 THR A N 1
ATOM 739 C CA . THR A 1 92 ? -1.919 -11.604 2.363 1.00 92.44 92 THR A CA 1
ATOM 740 C C . THR A 1 92 ? -2.490 -12.602 1.369 1.00 92.44 92 THR A C 1
ATOM 742 O O . THR A 1 92 ? -2.809 -13.730 1.812 1.00 92.44 92 THR A O 1
#

Nearest PDB structures (foldseek):
  5ycf-assembly2_A  TM=9.695E-01  e=1.071E-06  Xiphophorus maculatus
  5xz2-assembly2_B  TM=9.719E-01  e=2.166E-06  Danio rerio
  1ukz-assembly1_A  TM=9.819E-01  e=3.614E-06  Saccharomyces cerevisiae
  2c95-assembly1_A  TM=9.707E-01  e=3.390E-06  Homo sapiens
  5ycc-assembly2_B  TM=9.612E-01  e=2.982E-06  Notothenia coriiceps

Foldseek 3Di:
DPPPVPDPDDDDPPPDLAPVRQVCCCVPPHHQQADEDDDDDLVRQLVVLVVCCVVPVPPCSDPVNSVVVVVSSVVGVVVVQVVCVVVVRYDD

Secondary structure (DSSP, 8-state):
----TT-S-----S--SSHHHHHHHHHHT-----EE-----HHHHHHHHHHHHHHH--TT-SHHHHHHHHHHIIIIIHHHHHHHHHTT-EE-

Mean predicted aligned error: 3.93 Å

Organism: Romanomermis culicivorax (NCBI:txid13658)

Radius of gyration: 15.71 Å; Cα contacts (8 Å, |Δi|>4): 71; chains: 1; bounding box: 39×24×39 Å

pLDDT: mean 93.85, std 7.95, range [52.03, 98.06]